Protein AF-A0A161MAF0-F1 (afdb_monomer_lite)

Sequence (144 aa):
TIQASLGIIETLKSPKISSLEMAECSQKMLLQSVAAEGNTDEAVKQLQELVLNRKRRGFSIEIILTIITFFYSLIGQKFSVNPQLEKDLEKAIADALLEDEEKLGMPKTLLENVTKSNIKEFCKHIFTKLQYLKNARMHLTKYK

Radius of gyration: 17.56 Å; chains: 1; bounding box: 47×33×43 Å

Secondary structure (DSSP, 8-state):
-HHHHHHHHHHHTSHHHHHHHHHHHHHHHHHHHHHHHSSSHHHHHHHHHHHHTTTTTT--HHHHHHHHHHHHHHHGGGSPPPHHHHHHHHHHHHHHHHHTGGGS---HHHHTT--HHHHHHHHHHHHHHHHHHHHHHHHHTT--

Organism: Triatoma infestans (NCBI:txid30076)

pLDDT: mean 77.24, std 15.57, range [35.69, 95.75]

Foldseek 3Di:
DVVVVVVVVVVCVDVVVVLVVVLVVLLVVQVVVCVVPVERQVSLVSLLVCLVCCVVVVHDLVSSLVSLLSSLLPCAPSYDDDPVSLVSSLVSSLVSCVVCLVVPPDDVVVSVPDDSVVSSVVSVVSVVVSNVSSHCVVVVVVPD

Structure (mmCIF, N/CA/C/O backbone):
data_AF-A0A161MAF0-F1
#
_entry.id   AF-A0A161MAF0-F1
#
loop_
_atom_site.group_PDB
_atom_site.id
_atom_site.type_symbol
_atom_site.label_atom_id
_atom_site.label_alt_id
_atom_site.label_comp_id
_atom_site.label_asym_id
_atom_site.label_entity_id
_atom_site.label_seq_id
_atom_site.pdbx_PDB_ins_code
_atom_site.Cartn_x
_atom_site.Cartn_y
_atom_site.Cartn_z
_atom_site.occupancy
_atom_site.B_iso_or_equiv
_atom_site.auth_seq_id
_atom_site.auth_comp_id
_atom_site.auth_asym_id
_atom_site.auth_atom_id
_atom_site.pdbx_PDB_model_num
ATOM 1 N N . THR A 1 1 ? -32.215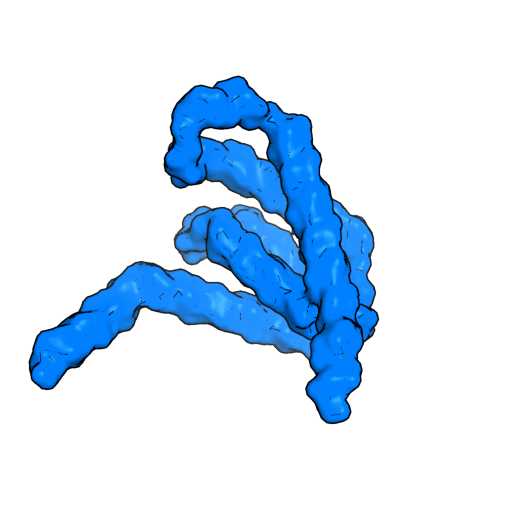 -19.980 -18.929 1.00 61.06 1 THR A N 1
ATOM 2 C CA . THR A 1 1 ? -31.595 -18.930 -19.772 1.00 61.06 1 THR A CA 1
ATOM 3 C C . THR A 1 1 ? -31.876 -17.529 -19.243 1.00 61.06 1 THR A C 1
ATOM 5 O O . THR A 1 1 ? -30.911 -16.855 -18.926 1.00 61.06 1 THR A O 1
ATOM 8 N N . ILE A 1 2 ? -33.130 -17.115 -19.001 1.00 51.41 2 ILE A N 1
ATOM 9 C CA . ILE A 1 2 ? -33.452 -15.784 -18.420 1.00 51.41 2 ILE A CA 1
ATOM 10 C C . ILE A 1 2 ? -32.861 -15.573 -17.013 1.00 51.41 2 ILE A C 1
ATOM 12 O O . ILE A 1 2 ? -32.313 -14.514 -16.734 1.00 51.41 2 ILE A O 1
ATOM 16 N N . GLN A 1 3 ? -32.896 -16.587 -16.141 1.00 45.22 3 GLN A N 1
ATOM 17 C CA . GLN A 1 3 ? -32.309 -16.488 -14.794 1.00 45.22 3 GLN A CA 1
ATOM 18 C C . GLN A 1 3 ? -30.781 -16.327 -14.803 1.00 45.22 3 GLN A C 1
ATOM 20 O O . GLN A 1 3 ? -30.236 -15.637 -13.951 1.00 45.22 3 GLN A O 1
ATOM 25 N N . ALA A 1 4 ? -30.091 -16.901 -15.794 1.00 38.47 4 ALA A N 1
ATOM 26 C CA . ALA A 1 4 ? -28.652 -16.703 -15.962 1.00 38.47 4 ALA A CA 1
ATOM 27 C C . ALA A 1 4 ? -28.349 -15.273 -16.434 1.00 38.47 4 ALA A C 1
ATOM 29 O O . ALA A 1 4 ? -27.451 -14.627 -15.906 1.00 38.47 4 ALA A O 1
ATOM 30 N N . SER A 1 5 ? -29.145 -14.742 -17.368 1.00 35.69 5 SER A N 1
ATOM 31 C CA . SER A 1 5 ? -29.042 -13.348 -17.810 1.00 35.69 5 SER A CA 1
ATOM 32 C C . SER A 1 5 ? -29.346 -12.357 -16.682 1.00 35.69 5 SER A C 1
ATOM 34 O O . SER A 1 5 ? -28.632 -11.372 -16.545 1.00 35.69 5 SER A O 1
ATOM 36 N N . LEU A 1 6 ? -30.343 -12.634 -15.836 1.00 41.62 6 LEU A N 1
ATOM 37 C CA . LEU A 1 6 ? -30.642 -11.828 -14.648 1.00 41.62 6 LEU A CA 1
ATOM 38 C C . LEU A 1 6 ? -29.514 -11.892 -13.617 1.00 41.62 6 LEU A C 1
ATOM 40 O O . LEU A 1 6 ? -29.093 -10.846 -13.143 1.00 41.62 6 LEU A O 1
ATOM 44 N N . GLY A 1 7 ? -28.957 -13.076 -13.347 1.00 42.88 7 GLY A N 1
ATOM 45 C CA . GLY A 1 7 ? -27.803 -13.223 -12.458 1.00 42.88 7 GLY A CA 1
ATOM 46 C C . GLY A 1 7 ? -26.566 -12.471 -12.957 1.00 42.88 7 GLY A C 1
ATOM 47 O O . GLY A 1 7 ? -25.873 -11.837 -12.166 1.00 42.88 7 GLY A O 1
ATOM 48 N N . ILE A 1 8 ? -26.318 -12.463 -14.272 1.00 52.59 8 ILE A N 1
ATOM 49 C CA . ILE A 1 8 ? -25.247 -11.667 -14.893 1.00 52.59 8 ILE A CA 1
ATOM 50 C C . ILE A 1 8 ? -25.540 -10.169 -14.756 1.00 52.59 8 ILE A C 1
ATOM 52 O O . ILE A 1 8 ? -24.656 -9.416 -14.366 1.00 52.59 8 ILE A O 1
ATOM 56 N N . ILE A 1 9 ? -26.772 -9.729 -15.023 1.00 54.69 9 ILE A N 1
ATOM 57 C CA . ILE A 1 9 ? -27.172 -8.319 -14.907 1.00 54.69 9 ILE A CA 1
ATOM 58 C C . ILE A 1 9 ? -27.094 -7.835 -13.453 1.00 54.69 9 ILE A C 1
ATOM 60 O O . ILE A 1 9 ? -26.612 -6.734 -13.213 1.00 54.69 9 ILE A O 1
ATOM 64 N N . GLU A 1 10 ? -27.534 -8.631 -12.482 1.00 53.06 10 GLU A N 1
ATOM 65 C CA . GLU A 1 10 ? -27.432 -8.303 -11.055 1.00 53.06 10 GLU A CA 1
ATOM 66 C C . GLU A 1 10 ? -25.983 -8.307 -10.569 1.00 53.06 10 GLU A C 1
ATOM 68 O O . GLU A 1 10 ? -25.596 -7.446 -9.783 1.00 53.06 10 GLU A O 1
ATOM 73 N N . THR A 1 11 ? -25.159 -9.2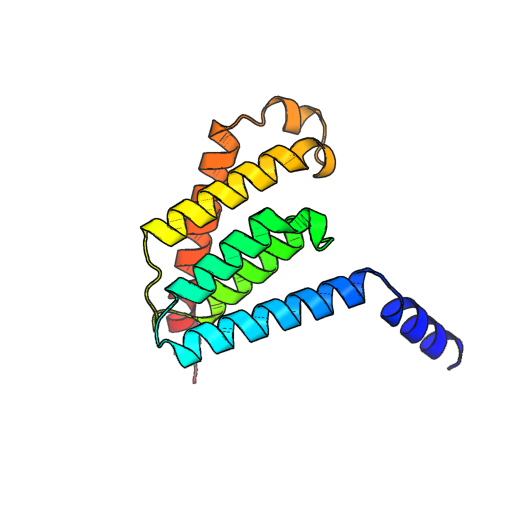17 -11.088 1.00 53.59 11 THR A N 1
ATOM 74 C CA . THR A 1 11 ? -23.722 -9.250 -10.802 1.00 53.59 11 THR A CA 1
ATOM 75 C C . THR A 1 11 ? -23.021 -8.023 -11.391 1.00 53.59 11 THR A C 1
ATOM 77 O O . THR A 1 11 ? -22.284 -7.359 -10.674 1.00 53.59 11 THR A O 1
ATOM 80 N N . LEU A 1 12 ? -23.313 -7.644 -12.641 1.00 51.78 12 LEU A N 1
ATOM 81 C CA . LEU A 1 12 ? -22.799 -6.428 -13.300 1.00 51.78 12 LEU A CA 1
ATOM 82 C C . LEU A 1 12 ? -23.282 -5.138 -12.632 1.00 51.78 12 LEU A C 1
ATOM 84 O O . LEU A 1 12 ? -22.548 -4.159 -12.569 1.00 51.78 12 LEU A O 1
ATOM 88 N N . LYS A 1 13 ? -24.502 -5.140 -12.091 1.00 56.25 13 LYS A N 1
ATOM 89 C CA . LYS A 1 13 ? -25.034 -4.044 -11.271 1.00 56.25 13 LYS A CA 1
ATOM 90 C C . LYS A 1 13 ? -24.539 -4.089 -9.826 1.00 56.25 13 LYS A C 1
ATOM 92 O O . LYS A 1 13 ? -24.851 -3.182 -9.055 1.00 56.25 13 LYS A O 1
ATOM 97 N N . SER A 1 14 ? -23.797 -5.126 -9.435 1.00 59.47 14 SER A N 1
ATOM 98 C CA . SER A 1 14 ? -23.271 -5.232 -8.085 1.00 59.47 14 SER A CA 1
ATOM 99 C C . SER A 1 14 ? -22.228 -4.138 -7.865 1.00 59.47 14 SER A C 1
ATOM 101 O O . SER A 1 14 ? -21.287 -4.024 -8.655 1.00 59.47 14 SER A O 1
ATOM 103 N N . PRO A 1 15 ? -22.295 -3.404 -6.743 1.00 60.41 15 PRO A N 1
ATOM 104 C CA . PRO A 1 15 ? -21.240 -2.478 -6.341 1.00 60.41 15 PRO A CA 1
ATOM 105 C C . PRO A 1 15 ? -19.852 -3.135 -6.323 1.00 60.41 15 PRO A C 1
ATOM 107 O O . PRO A 1 15 ? -18.855 -2.470 -6.584 1.00 60.41 15 PRO A O 1
ATOM 110 N N . LYS A 1 16 ? -19.787 -4.458 -6.095 1.00 63.31 16 LYS A N 1
ATOM 111 C CA . LYS A 1 16 ? -18.543 -5.236 -6.136 1.00 63.31 16 LYS A CA 1
ATOM 112 C C . LYS A 1 16 ? -17.876 -5.248 -7.512 1.00 63.31 16 LYS A C 1
ATOM 114 O O . LYS A 1 16 ? -16.651 -5.223 -7.556 1.00 63.31 16 LYS A O 1
ATOM 119 N N . ILE A 1 17 ? -18.636 -5.280 -8.612 1.00 66.75 17 ILE A N 1
ATOM 120 C CA . ILE A 1 17 ? -18.051 -5.236 -9.962 1.00 66.75 17 ILE A CA 1
ATOM 121 C C . ILE A 1 17 ? -17.457 -3.864 -10.239 1.00 66.75 17 ILE A C 1
ATOM 123 O O . ILE A 1 17 ? -16.300 -3.789 -10.634 1.00 66.75 17 ILE A O 1
ATOM 127 N N . SER A 1 18 ? -18.175 -2.792 -9.908 1.00 65.31 18 SER A N 1
ATOM 128 C CA . SER A 1 18 ? -17.633 -1.436 -10.036 1.00 65.31 18 SER A CA 1
ATOM 129 C C . SER A 1 18 ? -16.353 -1.248 -9.205 1.00 65.31 18 SER A C 1
ATOM 131 O O . SER A 1 18 ? -15.370 -0.690 -9.690 1.00 65.31 18 SER A O 1
ATOM 133 N N . SER A 1 19 ? -16.303 -1.783 -7.979 1.00 65.94 19 SER A N 1
ATOM 134 C CA . SER A 1 19 ? -15.083 -1.774 -7.161 1.00 65.94 19 SER A CA 1
ATOM 135 C C . SER A 1 19 ? -13.925 -2.565 -7.784 1.00 65.94 19 SER A C 1
ATOM 137 O O . SER A 1 19 ? -12.779 -2.125 -7.690 1.00 65.94 19 SER A O 1
ATOM 139 N N . LEU A 1 20 ? -14.203 -3.706 -8.423 1.00 68.94 20 LEU A N 1
ATOM 140 C CA . LEU A 1 20 ? -13.197 -4.518 -9.116 1.00 68.94 20 LEU A CA 1
ATOM 141 C C . LEU A 1 20 ? -12.676 -3.832 -10.383 1.00 68.94 20 LEU A C 1
ATOM 143 O O . LEU A 1 20 ? -11.466 -3.789 -10.583 1.00 68.94 20 LEU A O 1
ATOM 147 N N . GLU A 1 21 ? -13.553 -3.240 -11.191 1.00 73.50 21 GLU A N 1
ATOM 148 C CA . GLU A 1 21 ? -13.175 -2.465 -12.380 1.00 73.50 21 GLU A CA 1
ATOM 149 C C . GLU A 1 21 ? -12.305 -1.261 -12.002 1.00 73.50 21 GLU A C 1
ATOM 151 O O . GLU A 1 21 ? -11.286 -0.989 -12.635 1.00 73.50 21 GLU A O 1
ATOM 156 N N . MET A 1 22 ? -12.654 -0.558 -10.920 1.00 73.00 22 MET A N 1
ATOM 157 C CA . MET A 1 22 ? -11.838 0.545 -10.410 1.00 73.00 22 MET A CA 1
ATOM 158 C C . MET A 1 22 ? -10.479 0.070 -9.873 1.00 73.00 22 MET A C 1
ATOM 160 O O . MET A 1 22 ? -9.473 0.767 -10.051 1.00 73.00 22 MET A O 1
ATOM 164 N N . ALA A 1 23 ? -10.422 -1.107 -9.242 1.00 68.94 23 ALA A N 1
ATOM 165 C CA . ALA A 1 23 ? -9.163 -1.716 -8.824 1.00 68.94 23 ALA A CA 1
ATOM 166 C C . ALA A 1 23 ? -8.298 -2.087 -10.040 1.00 68.94 23 ALA A C 1
ATOM 168 O O . ALA A 1 23 ? -7.116 -1.752 -10.064 1.00 68.94 23 ALA A O 1
ATOM 169 N N . GLU A 1 24 ? -8.886 -2.684 -11.078 1.00 75.00 24 GLU A N 1
ATOM 170 C CA . GLU A 1 24 ? -8.206 -3.016 -12.333 1.00 75.00 24 GLU A CA 1
ATOM 171 C C . GLU A 1 24 ? -7.683 -1.759 -13.050 1.00 75.00 24 GLU A C 1
ATOM 173 O O . GLU A 1 24 ? -6.534 -1.721 -13.494 1.00 75.00 24 GLU A O 1
ATOM 178 N N . CYS A 1 25 ? -8.485 -0.694 -13.123 1.00 80.88 25 CYS A N 1
ATOM 179 C CA . CYS A 1 25 ? -8.054 0.596 -13.664 1.00 80.88 25 CYS A CA 1
ATOM 180 C C . CYS A 1 25 ? -6.870 1.168 -12.879 1.00 80.88 25 CYS A C 1
ATOM 182 O O . CYS A 1 25 ? -5.874 1.572 -13.479 1.00 80.88 25 CYS A O 1
ATOM 184 N N . SER A 1 26 ? -6.936 1.136 -11.545 1.00 77.50 26 SER A N 1
ATOM 185 C CA . SER A 1 26 ? -5.838 1.592 -10.684 1.00 77.50 26 SER A CA 1
ATOM 186 C C . SER A 1 26 ? -4.564 0.782 -10.943 1.00 77.50 26 SER A C 1
ATOM 188 O O . SER A 1 26 ? -3.488 1.346 -11.107 1.00 77.50 26 SER A O 1
ATOM 190 N N . GLN A 1 27 ? -4.683 -0.539 -11.071 1.00 80.50 27 GLN A N 1
ATOM 191 C CA . GLN A 1 27 ? -3.565 -1.423 -11.403 1.00 80.50 27 GLN A CA 1
ATOM 192 C C . GLN A 1 27 ? -2.941 -1.108 -12.771 1.00 80.50 27 GLN A C 1
ATOM 194 O O . GLN A 1 27 ? -1.714 -1.076 -12.896 1.00 80.50 27 GLN A O 1
ATOM 199 N N . LYS A 1 28 ? -3.766 -0.845 -13.793 1.00 82.12 28 LYS A N 1
ATOM 200 C CA . LYS A 1 28 ? -3.294 -0.452 -15.131 1.00 82.12 28 LYS A CA 1
ATOM 201 C C . LYS A 1 28 ? -2.531 0.871 -15.093 1.00 82.12 28 LYS A C 1
ATOM 203 O O . LYS A 1 28 ? -1.469 0.957 -15.706 1.00 82.12 28 LYS A O 1
ATOM 208 N N . MET A 1 29 ? -3.027 1.863 -14.353 1.00 84.50 29 MET A N 1
ATOM 209 C CA . MET A 1 29 ? -2.354 3.159 -14.206 1.00 84.50 29 MET A CA 1
ATOM 210 C C . MET A 1 29 ? -0.974 3.016 -13.558 1.00 84.50 29 MET A C 1
ATOM 212 O O . MET A 1 29 ? 0.004 3.531 -14.092 1.00 84.50 29 MET A O 1
ATOM 216 N N . LEU A 1 30 ? -0.863 2.226 -12.485 1.00 86.38 30 LEU A N 1
ATOM 217 C CA . LEU A 1 30 ? 0.419 1.974 -11.816 1.00 86.38 30 LEU A CA 1
ATOM 218 C C . LEU A 1 30 ? 1.456 1.364 -12.767 1.00 86.38 30 LEU A C 1
ATOM 220 O O . LEU A 1 30 ? 2.617 1.769 -12.779 1.00 86.38 30 LEU A O 1
ATOM 224 N N . LEU A 1 31 ? 1.037 0.402 -13.591 1.00 83.00 31 LEU A N 1
ATOM 225 C CA . LEU A 1 31 ? 1.909 -0.223 -14.584 1.00 83.00 31 LEU A CA 1
ATOM 226 C C . LEU A 1 31 ? 2.361 0.755 -15.670 1.00 83.00 31 LEU A C 1
ATOM 228 O O . LEU A 1 31 ? 3.518 0.708 -16.088 1.00 83.00 31 LEU A O 1
ATOM 232 N N . GLN A 1 32 ? 1.466 1.636 -16.115 1.00 84.44 32 GLN A N 1
ATOM 233 C CA . GLN A 1 32 ? 1.800 2.680 -17.082 1.00 84.44 32 GLN A CA 1
ATOM 234 C C . GLN A 1 32 ? 2.815 3.666 -16.502 1.00 84.44 32 GLN A C 1
ATOM 236 O O . GLN A 1 32 ? 3.779 3.994 -17.189 1.00 84.44 32 GLN A O 1
ATOM 241 N N . SER A 1 33 ? 2.662 4.065 -15.236 1.00 84.44 33 SER A N 1
ATOM 242 C CA . SER A 1 33 ? 3.634 4.924 -14.551 1.00 84.44 33 SER A CA 1
ATOM 243 C C . SER A 1 33 ? 5.017 4.280 -14.477 1.00 84.44 33 SER A C 1
ATOM 245 O O . SER A 1 33 ? 6.001 4.909 -14.858 1.00 84.44 33 SER A O 1
ATOM 247 N N . VAL A 1 34 ? 5.098 2.997 -14.102 1.00 86.06 34 VAL A N 1
ATOM 248 C CA . VAL A 1 34 ? 6.384 2.277 -14.081 1.00 86.06 34 VAL A CA 1
ATOM 249 C C . VAL A 1 34 ? 7.009 2.189 -15.476 1.00 86.06 34 VAL A C 1
ATOM 251 O O . VAL A 1 34 ? 8.220 2.350 -15.630 1.00 86.06 34 VAL A O 1
ATOM 254 N N . ALA A 1 35 ? 6.200 1.936 -16.507 1.00 84.00 35 ALA A N 1
ATOM 255 C CA . ALA A 1 35 ? 6.684 1.848 -17.882 1.00 84.00 35 ALA A CA 1
ATOM 256 C C . ALA A 1 35 ? 7.180 3.199 -18.426 1.00 84.00 35 ALA A C 1
ATOM 258 O O . ALA A 1 35 ? 8.161 3.219 -19.167 1.00 84.00 35 ALA A O 1
ATOM 259 N N . ALA A 1 36 ? 6.522 4.302 -18.059 1.00 82.69 36 ALA A N 1
ATOM 260 C CA . ALA A 1 36 ? 6.867 5.646 -18.511 1.00 82.69 36 ALA A CA 1
ATOM 261 C C . ALA A 1 36 ? 8.150 6.180 -17.852 1.00 82.69 36 ALA A C 1
ATOM 263 O O . ALA A 1 36 ? 8.980 6.778 -18.532 1.00 82.69 36 ALA A O 1
ATOM 264 N N . GLU A 1 37 ? 8.330 5.949 -16.548 1.00 82.94 37 GLU A N 1
ATOM 265 C CA . GLU A 1 37 ? 9.464 6.503 -15.792 1.00 82.94 37 GLU A CA 1
ATOM 266 C C . GLU A 1 37 ? 10.670 5.564 -15.698 1.00 82.94 37 GLU A C 1
ATOM 268 O O . GLU A 1 37 ? 11.772 5.988 -15.345 1.00 82.94 37 GLU A O 1
ATOM 273 N N . GLY A 1 38 ? 10.474 4.269 -15.960 1.00 85.00 38 GLY A N 1
ATOM 274 C CA . GLY A 1 38 ? 11.510 3.255 -15.772 1.00 85.00 38 GLY A CA 1
ATOM 275 C C . GLY A 1 38 ? 11.886 3.011 -14.304 1.00 85.00 38 GLY A C 1
ATOM 276 O O . GLY A 1 38 ? 12.876 2.331 -14.036 1.00 85.00 38 GLY A O 1
ATOM 277 N N . ASN A 1 39 ? 11.110 3.536 -13.354 1.00 89.00 39 ASN A N 1
ATOM 278 C CA . ASN A 1 39 ? 11.250 3.332 -11.912 1.00 89.00 39 ASN A CA 1
ATOM 279 C C . ASN A 1 39 ? 9.854 3.210 -11.257 1.00 89.00 39 ASN A C 1
ATOM 281 O O . ASN A 1 39 ? 8.847 3.169 -11.959 1.00 89.00 39 ASN A O 1
ATOM 285 N N . THR A 1 40 ? 9.774 3.077 -9.929 1.00 91.25 40 THR A N 1
ATOM 286 C CA . THR A 1 40 ? 8.491 2.871 -9.223 1.00 91.25 40 THR A CA 1
ATOM 287 C C . THR A 1 40 ? 7.981 4.074 -8.445 1.00 91.25 40 THR A C 1
ATOM 289 O O . THR A 1 40 ? 6.917 3.969 -7.842 1.00 91.25 40 THR A O 1
ATOM 292 N N . ASP A 1 41 ? 8.720 5.177 -8.384 1.00 93.62 41 ASP A N 1
ATOM 293 C CA . ASP A 1 41 ? 8.486 6.224 -7.389 1.00 93.62 41 ASP A CA 1
ATOM 294 C C . ASP A 1 41 ? 7.102 6.857 -7.553 1.00 93.62 41 ASP A C 1
ATOM 296 O O . ASP A 1 41 ? 6.355 6.959 -6.579 1.00 93.62 41 ASP A O 1
ATOM 300 N N . GLU A 1 42 ? 6.708 7.192 -8.780 1.00 92.62 42 GLU A N 1
ATOM 301 C CA . GLU A 1 42 ? 5.384 7.751 -9.055 1.00 92.62 42 GLU A CA 1
ATOM 302 C C . GLU A 1 42 ? 4.252 6.745 -8.819 1.00 92.62 42 GLU A C 1
ATOM 304 O O . GLU A 1 42 ? 3.226 7.078 -8.228 1.00 92.62 42 GLU A O 1
ATOM 309 N N . ALA A 1 43 ? 4.457 5.476 -9.175 1.00 91.94 43 ALA A N 1
ATOM 310 C CA . ALA A 1 43 ? 3.481 4.430 -8.880 1.00 91.94 43 ALA A CA 1
ATOM 311 C C . ALA A 1 43 ? 3.286 4.246 -7.359 1.00 91.94 43 ALA A C 1
ATOM 313 O O . ALA A 1 43 ? 2.164 4.070 -6.884 1.00 91.94 43 ALA A O 1
ATOM 314 N N . VAL A 1 44 ? 4.355 4.341 -6.565 1.00 93.69 44 VAL A N 1
ATOM 315 C CA . VAL A 1 44 ? 4.274 4.243 -5.097 1.00 93.69 44 VAL A CA 1
ATOM 316 C C . VAL A 1 44 ? 3.572 5.466 -4.501 1.00 93.69 44 VAL A C 1
ATOM 318 O O . VAL A 1 44 ? 2.744 5.308 -3.602 1.00 93.69 44 VAL A O 1
ATOM 321 N N . LYS A 1 45 ? 3.815 6.672 -5.030 1.00 94.06 45 LYS A N 1
ATOM 322 C CA . LYS A 1 45 ? 3.065 7.878 -4.635 1.00 94.06 45 LYS A CA 1
ATOM 323 C C . LYS A 1 45 ? 1.578 7.749 -4.956 1.00 94.06 45 LYS A C 1
ATOM 325 O O . LYS A 1 45 ? 0.745 8.035 -4.101 1.00 94.06 45 LYS A O 1
ATOM 330 N N . GLN A 1 46 ? 1.229 7.232 -6.132 1.00 92.56 46 GLN A N 1
ATOM 331 C CA . GLN A 1 46 ? -0.168 6.976 -6.492 1.00 92.56 46 GLN A CA 1
ATOM 332 C C . GLN A 1 46 ? -0.828 5.945 -5.569 1.00 92.56 46 GLN A C 1
ATOM 334 O O . GLN A 1 46 ? -1.988 6.117 -5.195 1.00 92.56 46 GLN A O 1
ATOM 339 N N . LEU A 1 47 ? -0.104 4.897 -5.152 1.00 93.44 47 LEU A N 1
ATOM 340 C CA . LEU A 1 47 ? -0.589 3.963 -4.130 1.00 93.44 47 LEU A CA 1
ATOM 341 C C . LEU A 1 47 ? -0.854 4.672 -2.799 1.00 93.44 47 LEU A C 1
ATOM 343 O O . LEU A 1 47 ? -1.891 4.438 -2.179 1.00 93.44 47 LEU A O 1
ATOM 347 N N . GLN A 1 48 ? 0.043 5.564 -2.378 1.00 95.00 48 GLN A N 1
ATOM 348 C CA . GLN A 1 48 ? -0.132 6.345 -1.156 1.00 95.00 48 GLN A CA 1
ATOM 349 C C . GLN A 1 48 ? -1.371 7.246 -1.247 1.00 95.00 48 GLN A C 1
ATOM 351 O O . GLN A 1 48 ? -2.213 7.237 -0.348 1.00 95.00 48 GLN A O 1
ATOM 356 N N . GLU A 1 49 ? -1.544 7.968 -2.353 1.00 93.38 49 GLU A N 1
ATOM 357 C CA . GLU A 1 49 ? -2.740 8.780 -2.592 1.00 93.38 49 GLU A CA 1
ATOM 358 C C . GLU A 1 49 ? -4.019 7.940 -2.619 1.00 93.38 49 GLU A C 1
ATOM 360 O O . GLU A 1 49 ? -5.066 8.379 -2.137 1.00 93.38 49 GLU A O 1
ATOM 365 N N . LEU A 1 50 ? -3.955 6.730 -3.171 1.00 91.19 50 LEU A N 1
ATOM 366 C CA . LEU A 1 50 ? -5.079 5.806 -3.230 1.00 91.19 50 LEU A CA 1
ATOM 367 C C . LEU A 1 50 ? -5.486 5.327 -1.826 1.00 91.19 50 LEU A C 1
ATOM 369 O O . LEU A 1 50 ? -6.681 5.290 -1.535 1.00 91.19 50 LEU A O 1
ATOM 373 N N . VAL A 1 51 ? -4.526 5.067 -0.930 1.00 93.62 51 VAL A N 1
ATOM 374 C CA . VAL A 1 51 ? -4.779 4.756 0.494 1.00 93.62 51 VAL A CA 1
ATOM 375 C C . VAL A 1 51 ? -5.438 5.942 1.207 1.00 93.62 51 VAL A C 1
ATOM 377 O O . VAL A 1 51 ? -6.476 5.779 1.859 1.00 93.62 51 VAL A O 1
ATOM 380 N N . LEU A 1 52 ? -4.871 7.143 1.050 1.00 93.75 52 LEU A N 1
ATOM 381 C CA . LEU A 1 52 ? -5.365 8.370 1.690 1.00 93.75 52 LEU A CA 1
ATOM 382 C C . LEU A 1 52 ? -6.781 8.729 1.221 1.00 93.75 52 LEU A C 1
ATOM 384 O O . LEU A 1 52 ? -7.605 9.214 1.993 1.00 93.75 52 LEU A O 1
ATOM 388 N N . ASN A 1 53 ? -7.093 8.443 -0.044 1.00 91.56 53 ASN A N 1
ATOM 389 C CA . ASN A 1 53 ? -8.375 8.771 -0.659 1.00 91.56 53 ASN A CA 1
ATOM 390 C C . ASN A 1 53 ? -9.360 7.599 -0.714 1.00 91.56 53 ASN A C 1
ATOM 392 O O . ASN A 1 53 ? -10.448 7.765 -1.273 1.00 91.56 53 ASN A O 1
ATOM 396 N N . ARG A 1 54 ? -9.024 6.442 -0.122 1.00 89.69 54 ARG A N 1
ATOM 397 C CA . ARG A 1 54 ? -9.788 5.187 -0.253 1.00 89.69 54 ARG A CA 1
ATOM 398 C C . ARG A 1 54 ? -11.274 5.366 0.047 1.00 89.69 54 ARG A C 1
ATOM 400 O O . ARG A 1 54 ? -12.111 5.014 -0.775 1.00 89.69 54 ARG A O 1
ATOM 407 N N . LYS A 1 55 ? -11.602 6.032 1.160 1.00 87.56 55 LYS A N 1
ATOM 408 C CA . LYS A 1 55 ? -12.983 6.254 1.617 1.00 87.56 55 LYS A CA 1
ATOM 409 C C . LYS A 1 55 ? -13.775 7.113 0.633 1.00 87.56 55 LYS A C 1
ATOM 411 O O . LYS A 1 55 ? -14.916 6.790 0.329 1.00 87.56 55 LYS A O 1
ATOM 416 N N . ARG A 1 56 ? -13.149 8.162 0.081 1.00 86.38 56 ARG A N 1
ATOM 417 C CA . ARG A 1 56 ? -13.764 9.031 -0.941 1.00 86.38 56 ARG A CA 1
ATOM 418 C C . ARG A 1 56 ? -14.031 8.285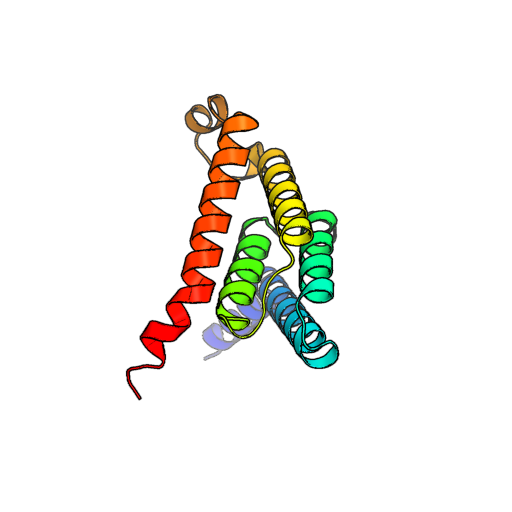 -2.246 1.00 86.38 56 ARG A C 1
ATOM 420 O O . ARG A 1 56 ? -15.008 8.578 -2.920 1.00 86.38 56 ARG A O 1
ATOM 427 N N . ARG A 1 57 ? -13.169 7.322 -2.583 1.00 80.31 57 ARG A N 1
ATOM 428 C CA . ARG A 1 57 ? -13.287 6.469 -3.775 1.00 80.31 57 ARG A CA 1
ATOM 429 C C . ARG A 1 57 ? -14.134 5.208 -3.539 1.00 80.31 57 ARG A C 1
ATOM 431 O O . ARG A 1 57 ? -14.265 4.396 -4.444 1.00 80.31 57 ARG A O 1
ATOM 438 N N . GLY A 1 58 ? -14.700 5.031 -2.342 1.00 80.19 58 GLY A N 1
ATOM 439 C CA . GLY A 1 58 ? -15.493 3.850 -1.991 1.00 80.19 58 GLY A CA 1
ATOM 440 C C . GLY A 1 58 ? -14.681 2.557 -1.851 1.00 80.19 58 GLY A C 1
ATOM 441 O O . GLY A 1 58 ? -15.253 1.472 -1.908 1.00 80.19 58 GLY A O 1
ATOM 442 N N . PHE A 1 59 ? -13.362 2.645 -1.675 1.00 81.62 59 PHE A N 1
ATOM 443 C CA . PHE A 1 59 ? -12.501 1.485 -1.467 1.00 81.62 59 PHE A CA 1
ATOM 444 C C . PHE A 1 59 ? -12.422 1.093 0.006 1.00 81.62 59 PHE A C 1
ATOM 446 O O . PHE A 1 59 ? -12.138 1.924 0.874 1.00 81.62 59 PHE A O 1
ATOM 453 N N . SER A 1 60 ? -12.616 -0.200 0.262 1.00 83.19 60 SER A N 1
ATOM 454 C CA . SER A 1 60 ? -12.295 -0.827 1.540 1.00 83.19 60 SER A CA 1
ATOM 455 C C . SER A 1 60 ? -10.794 -1.107 1.642 1.00 83.19 60 SER A C 1
ATOM 457 O O . SER A 1 60 ? -10.092 -1.161 0.627 1.00 83.19 60 SER A O 1
ATOM 459 N N . ILE A 1 61 ? -10.287 -1.303 2.859 1.00 84.25 61 ILE A N 1
ATOM 460 C CA . ILE A 1 61 ? -8.861 -1.567 3.085 1.00 84.25 61 ILE A CA 1
ATOM 461 C C . ILE A 1 61 ? -8.392 -2.868 2.410 1.00 84.25 61 ILE A C 1
ATOM 463 O O . ILE A 1 61 ? -7.265 -2.945 1.928 1.00 84.25 61 ILE A O 1
ATOM 467 N N . GLU A 1 62 ? -9.270 -3.861 2.271 1.00 81.81 62 GLU A N 1
ATOM 468 C CA . GLU A 1 62 ? -8.992 -5.121 1.578 1.00 81.81 62 GLU A CA 1
ATOM 469 C C . GLU A 1 62 ? -8.709 -4.900 0.086 1.00 81.81 62 GLU A C 1
ATOM 471 O O . GLU A 1 62 ? -7.793 -5.511 -0.473 1.00 81.81 62 GLU A O 1
ATOM 476 N N . ILE A 1 63 ? -9.449 -3.991 -0.561 1.00 83.75 63 ILE A N 1
ATOM 477 C CA . ILE A 1 63 ? -9.210 -3.623 -1.964 1.00 83.75 63 ILE A CA 1
ATOM 478 C C . ILE A 1 63 ? -7.837 -2.959 -2.098 1.00 83.75 63 ILE A C 1
ATOM 480 O O . ILE A 1 63 ? -7.067 -3.310 -2.992 1.00 83.75 63 ILE A O 1
ATOM 484 N N . ILE A 1 64 ? -7.494 -2.052 -1.179 1.00 88.31 64 ILE A N 1
ATOM 485 C CA . ILE A 1 64 ? -6.187 -1.382 -1.151 1.00 88.31 64 ILE A CA 1
ATOM 486 C C . ILE A 1 64 ? -5.051 -2.407 -1.033 1.00 88.31 64 ILE A C 1
ATOM 488 O O . ILE A 1 64 ? -4.123 -2.404 -1.845 1.00 88.31 64 ILE A O 1
ATOM 492 N N . LEU A 1 65 ? -5.145 -3.331 -0.073 1.00 85.81 65 LEU A N 1
ATOM 493 C CA . LEU A 1 65 ? -4.149 -4.388 0.132 1.00 85.81 65 LEU A CA 1
ATOM 494 C C . LEU A 1 65 ? -4.018 -5.309 -1.089 1.00 85.81 65 LEU A C 1
ATOM 496 O O . LEU A 1 65 ? -2.908 -5.727 -1.432 1.00 85.81 65 LEU A O 1
ATOM 500 N N . THR A 1 66 ? -5.128 -5.585 -1.777 1.00 83.56 66 THR A N 1
ATOM 501 C CA . THR A 1 66 ? -5.141 -6.368 -3.021 1.00 83.56 66 THR A CA 1
ATOM 502 C C . THR A 1 66 ? -4.365 -5.660 -4.132 1.00 83.56 66 THR A C 1
ATOM 504 O O . THR A 1 66 ? -3.516 -6.277 -4.780 1.00 83.56 66 THR A O 1
ATOM 507 N N . ILE A 1 67 ? -4.597 -4.358 -4.332 1.00 86.56 67 ILE A N 1
ATOM 508 C CA . ILE A 1 67 ? -3.897 -3.559 -5.351 1.00 86.56 67 ILE A CA 1
ATOM 509 C C . ILE A 1 67 ? -2.390 -3.511 -5.062 1.00 86.56 67 ILE A C 1
ATOM 511 O O . ILE A 1 67 ? -1.587 -3.722 -5.971 1.00 86.56 67 ILE A O 1
ATOM 515 N N . ILE A 1 68 ? -1.998 -3.305 -3.803 1.00 89.69 68 ILE A N 1
ATOM 516 C CA . ILE A 1 68 ? -0.584 -3.259 -3.399 1.00 89.69 68 ILE A CA 1
ATOM 517 C C . ILE A 1 68 ? 0.085 -4.619 -3.602 1.00 89.69 68 ILE A C 1
ATOM 519 O O . ILE A 1 68 ? 1.166 -4.701 -4.184 1.00 89.69 68 ILE A O 1
ATOM 523 N N . THR A 1 69 ? -0.568 -5.701 -3.177 1.00 86.31 69 THR A N 1
ATOM 524 C CA . THR A 1 69 ? -0.051 -7.066 -3.360 1.00 86.31 69 THR A CA 1
ATOM 525 C C . THR A 1 69 ? 0.179 -7.367 -4.837 1.00 86.31 69 THR A C 1
ATOM 527 O O . THR A 1 69 ? 1.236 -7.875 -5.219 1.00 86.31 69 THR A O 1
ATOM 530 N N . PHE A 1 70 ? -0.776 -6.986 -5.687 1.00 84.06 70 PHE A N 1
ATOM 531 C CA . PHE A 1 70 ? -0.645 -7.117 -7.130 1.00 84.06 70 PHE A CA 1
ATOM 532 C C . PHE A 1 70 ? 0.536 -6.306 -7.676 1.00 84.06 70 PHE A C 1
ATOM 534 O O . PHE A 1 70 ? 1.367 -6.860 -8.396 1.00 84.06 70 PHE A O 1
ATOM 541 N N . PHE A 1 71 ? 0.675 -5.038 -7.282 1.00 87.69 71 PHE A N 1
ATOM 542 C CA . PHE A 1 71 ? 1.791 -4.189 -7.699 1.00 87.69 71 PHE A CA 1
ATOM 543 C C . PHE A 1 71 ? 3.157 -4.809 -7.361 1.00 87.69 71 PHE A C 1
ATOM 545 O O . PHE A 1 71 ? 3.991 -4.984 -8.252 1.00 87.69 71 PHE A O 1
ATOM 552 N N . TYR A 1 72 ? 3.361 -5.240 -6.111 1.00 87.19 72 TYR A N 1
ATOM 553 C CA . TYR A 1 72 ? 4.614 -5.870 -5.674 1.00 87.19 72 TYR A CA 1
ATOM 554 C C . TYR A 1 72 ? 4.893 -7.200 -6.386 1.00 87.19 72 TYR A C 1
ATOM 556 O O . TYR A 1 72 ? 6.047 -7.511 -6.683 1.00 87.19 72 TYR A O 1
ATOM 564 N N . SER A 1 73 ? 3.852 -7.965 -6.731 1.00 81.69 73 SER A N 1
ATOM 565 C CA . SER A 1 73 ? 3.999 -9.187 -7.534 1.00 81.69 73 SER A CA 1
ATOM 566 C C . SER A 1 73 ? 4.449 -8.915 -8.980 1.00 81.69 73 SER A C 1
ATOM 568 O O . SER A 1 73 ? 5.060 -9.773 -9.628 1.00 81.69 73 SER A O 1
ATOM 570 N N . LEU A 1 74 ? 4.147 -7.724 -9.507 1.00 80.56 74 LEU A N 1
ATOM 571 C CA . LEU A 1 74 ? 4.382 -7.359 -10.900 1.00 80.56 74 LEU A CA 1
ATOM 572 C C . LEU A 1 74 ? 5.740 -6.725 -11.147 1.00 80.56 74 LEU A C 1
ATOM 574 O O . LEU A 1 74 ? 6.423 -7.135 -12.086 1.00 80.56 74 LEU A O 1
ATOM 578 N N . ILE A 1 75 ? 6.134 -5.752 -10.323 1.00 83.12 75 ILE A N 1
ATOM 579 C CA . ILE A 1 75 ? 7.402 -5.032 -10.511 1.00 83.12 75 ILE A CA 1
ATOM 580 C C . ILE A 1 75 ? 8.613 -5.970 -10.394 1.00 83.12 75 ILE A C 1
ATOM 582 O O . ILE A 1 75 ? 9.637 -5.756 -11.048 1.00 83.12 75 ILE A O 1
ATOM 586 N N . GLY A 1 76 ? 8.476 -7.049 -9.612 1.00 76.31 76 GLY A N 1
ATOM 587 C CA . GLY A 1 76 ? 9.519 -8.047 -9.401 1.00 76.31 76 GLY A CA 1
ATOM 588 C C . GLY A 1 76 ? 10.843 -7.426 -8.942 1.00 76.31 76 GLY A C 1
ATOM 589 O O . GLY A 1 76 ? 10.889 -6.333 -8.380 1.00 76.31 76 GLY A O 1
ATOM 590 N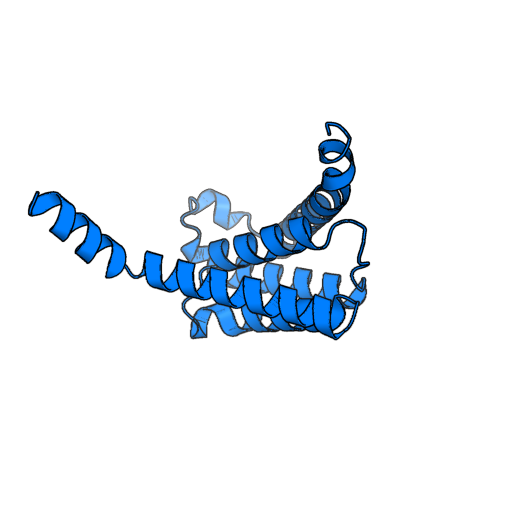 N . GLN A 1 77 ? 11.957 -8.108 -9.207 1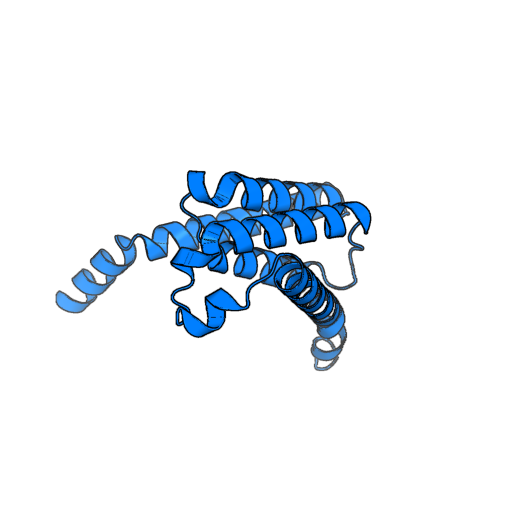.00 76.88 77 GLN A N 1
ATOM 591 C CA . GLN A 1 77 ? 13.291 -7.559 -8.925 1.00 76.88 77 GLN A CA 1
ATOM 592 C C . GLN A 1 77 ? 13.777 -6.549 -9.968 1.00 76.88 77 GLN A C 1
ATOM 594 O O . GLN A 1 77 ? 14.789 -5.893 -9.743 1.00 76.88 77 GLN A O 1
ATOM 599 N N . LYS A 1 78 ? 13.067 -6.408 -11.097 1.00 80.19 78 LYS A N 1
ATOM 600 C CA . LYS A 1 78 ? 13.463 -5.501 -12.180 1.00 80.19 78 LYS A CA 1
ATOM 601 C C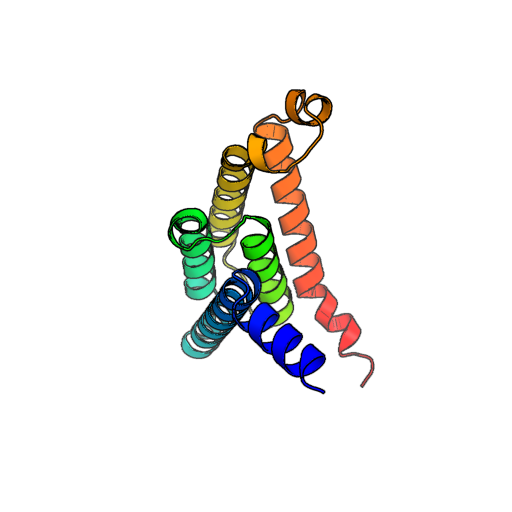 . LYS A 1 78 ? 13.485 -4.045 -11.718 1.00 80.19 78 LYS A C 1
ATOM 603 O O . LYS A 1 78 ? 14.308 -3.277 -12.201 1.00 80.19 78 LYS A O 1
ATOM 608 N N . PHE A 1 79 ? 12.604 -3.689 -10.786 1.00 84.56 79 PHE A N 1
ATOM 609 C CA . PHE A 1 79 ? 12.535 -2.345 -10.240 1.00 84.56 79 PHE A CA 1
ATOM 610 C C . PHE A 1 79 ? 12.754 -2.346 -8.721 1.00 84.56 79 PHE A C 1
ATOM 612 O O . PHE A 1 79 ? 12.197 -3.156 -7.966 1.00 84.56 79 PHE A O 1
ATOM 619 N N . SER A 1 80 ? 13.605 -1.431 -8.265 1.00 86.31 80 SER A N 1
ATOM 620 C CA . SER A 1 80 ? 13.778 -1.115 -6.850 1.00 86.31 80 SER A CA 1
ATOM 621 C C . SER A 1 80 ? 12.679 -0.167 -6.397 1.00 86.31 80 SER A C 1
ATOM 623 O O . SER A 1 80 ? 12.360 0.773 -7.116 1.00 86.31 80 SER A O 1
ATOM 625 N N . VAL A 1 81 ? 12.167 -0.384 -5.189 1.00 89.81 81 VAL A N 1
ATOM 626 C CA . VAL A 1 81 ? 11.239 0.544 -4.542 1.00 89.81 81 VAL A CA 1
ATOM 627 C C . VAL A 1 81 ? 12.052 1.473 -3.652 1.00 89.81 81 VAL A C 1
ATOM 629 O O . VAL A 1 81 ? 12.908 1.003 -2.902 1.00 89.81 81 VAL A O 1
ATOM 632 N N . ASN A 1 82 ? 11.808 2.779 -3.746 1.00 93.62 82 ASN A N 1
ATOM 633 C CA . ASN A 1 82 ? 12.434 3.760 -2.870 1.00 93.62 82 ASN A CA 1
ATOM 634 C C . ASN A 1 82 ? 12.053 3.478 -1.398 1.00 93.62 82 ASN A C 1
ATOM 636 O O . ASN A 1 82 ? 10.863 3.523 -1.070 1.00 93.62 82 ASN A O 1
ATOM 640 N N . PRO A 1 83 ? 13.024 3.226 -0.496 1.00 93.06 83 PRO A N 1
ATOM 641 C CA . PRO A 1 83 ? 12.735 2.839 0.886 1.00 93.06 83 PRO A CA 1
ATOM 642 C C . PRO A 1 83 ? 11.934 3.879 1.674 1.00 93.06 83 PRO A C 1
ATOM 644 O O . PRO A 1 83 ? 11.167 3.523 2.567 1.00 93.06 83 PRO A O 1
ATOM 647 N N . GLN A 1 84 ? 12.111 5.166 1.364 1.00 94.81 84 GLN A N 1
ATOM 648 C CA . GLN A 1 84 ? 11.390 6.230 2.054 1.00 94.81 84 GLN A CA 1
ATOM 649 C C . GLN A 1 84 ? 9.921 6.258 1.620 1.00 94.81 84 GLN A C 1
ATOM 651 O O . GLN A 1 84 ? 9.042 6.264 2.478 1.00 94.81 84 GLN A O 1
ATOM 656 N N . LEU A 1 85 ? 9.655 6.171 0.312 1.00 95.25 85 LEU A N 1
ATOM 657 C CA . LEU A 1 85 ? 8.285 6.099 -0.211 1.00 95.25 85 LEU A CA 1
ATOM 658 C C . LEU A 1 85 ? 7.560 4.837 0.273 1.00 95.25 85 LEU A C 1
ATOM 660 O O . LEU A 1 85 ? 6.387 4.892 0.633 1.00 95.25 85 LEU A O 1
ATOM 664 N N . GLU A 1 86 ? 8.267 3.707 0.340 1.00 94.62 86 GLU A N 1
ATOM 665 C CA . GLU A 1 86 ? 7.724 2.462 0.885 1.00 94.62 86 GLU A CA 1
ATOM 666 C C . GLU A 1 86 ? 7.325 2.602 2.359 1.00 94.62 86 GLU A C 1
ATOM 668 O O . GLU A 1 86 ? 6.238 2.185 2.754 1.00 94.62 86 GLU A O 1
ATOM 673 N N . LYS A 1 87 ? 8.171 3.245 3.167 1.00 94.75 87 LYS A N 1
ATOM 674 C CA . LYS A 1 87 ? 7.889 3.504 4.582 1.00 94.75 87 LYS A CA 1
ATOM 675 C C . LYS A 1 87 ? 6.710 4.460 4.778 1.00 94.75 87 LYS A C 1
ATOM 677 O O . LYS A 1 87 ? 5.929 4.290 5.716 1.00 94.75 87 LYS A O 1
ATOM 682 N N . ASP A 1 88 ? 6.572 5.457 3.910 1.00 95.44 88 ASP A N 1
ATOM 683 C CA . ASP A 1 88 ? 5.448 6.395 3.949 1.00 95.44 88 ASP A CA 1
ATOM 684 C C . ASP A 1 88 ? 4.132 5.709 3.547 1.00 95.44 88 ASP A C 1
ATOM 686 O O . ASP A 1 88 ? 3.094 5.947 4.173 1.00 95.44 88 ASP A O 1
ATOM 690 N N . LEU A 1 89 ? 4.184 4.786 2.581 1.00 95.75 89 LEU A N 1
ATOM 691 C CA . LEU A 1 89 ? 3.061 3.921 2.221 1.00 95.75 89 LEU A CA 1
ATOM 692 C C . LEU A 1 89 ? 2.685 2.960 3.365 1.00 95.75 89 LEU A C 1
ATOM 694 O O . LEU A 1 89 ? 1.504 2.840 3.692 1.00 95.75 89 LEU A O 1
ATOM 698 N N . GLU A 1 90 ? 3.668 2.321 4.010 1.00 94.50 90 GLU A N 1
ATOM 699 C CA . GLU A 1 90 ? 3.459 1.464 5.190 1.00 94.50 90 GLU A CA 1
ATOM 700 C C . GLU A 1 90 ? 2.725 2.225 6.296 1.00 94.50 90 GLU A C 1
ATOM 702 O O . GLU A 1 90 ? 1.738 1.734 6.851 1.00 94.50 90 GLU A O 1
ATOM 707 N N . LYS A 1 91 ? 3.166 3.455 6.580 1.00 93.69 91 LYS A N 1
ATOM 708 C CA . LYS A 1 91 ? 2.526 4.313 7.577 1.00 93.69 91 LYS A CA 1
ATOM 709 C C . LYS A 1 91 ? 1.082 4.645 7.196 1.00 93.69 91 LYS A C 1
ATOM 711 O O . LYS A 1 91 ? 0.201 4.512 8.040 1.00 93.69 91 LYS A O 1
ATOM 716 N N . ALA A 1 92 ? 0.830 5.026 5.943 1.00 94.62 92 ALA A N 1
ATOM 717 C CA . ALA A 1 92 ? -0.518 5.349 5.479 1.00 94.62 92 ALA A CA 1
ATOM 718 C C . ALA A 1 92 ? -1.488 4.162 5.635 1.00 94.62 92 ALA A C 1
ATOM 720 O O . ALA A 1 92 ? -2.653 4.357 5.974 1.00 94.62 92 ALA A O 1
ATOM 721 N N . ILE A 1 93 ? -1.012 2.931 5.424 1.00 92.25 93 ILE A N 1
ATOM 722 C CA . ILE A 1 93 ? -1.815 1.711 5.597 1.00 92.25 93 ILE A CA 1
ATOM 723 C C . ILE A 1 93 ? -2.060 1.411 7.073 1.00 92.25 93 ILE A C 1
ATOM 725 O O . ILE A 1 93 ? -3.176 1.046 7.434 1.00 92.25 93 ILE A O 1
ATOM 729 N N . ALA A 1 94 ? -1.052 1.588 7.929 1.00 90.25 94 ALA A N 1
ATOM 730 C CA . ALA A 1 94 ? -1.217 1.429 9.370 1.00 90.25 94 ALA A CA 1
ATOM 731 C C . ALA A 1 94 ? -2.276 2.395 9.918 1.00 90.25 94 ALA A C 1
ATOM 733 O O . ALA A 1 94 ? -3.170 1.979 10.656 1.00 90.25 94 ALA A O 1
ATOM 734 N N . ASP A 1 95 ? -2.215 3.661 9.503 1.00 90.69 95 ASP A N 1
ATOM 735 C CA . ASP A 1 95 ? -3.201 4.674 9.876 1.00 90.69 95 ASP A CA 1
ATOM 736 C C . ASP A 1 95 ? -4.594 4.302 9.329 1.00 90.69 95 ASP A C 1
ATOM 738 O O . ASP A 1 95 ? -5.582 4.341 10.060 1.00 90.69 95 ASP A O 1
ATOM 742 N N . ALA A 1 96 ? -4.679 3.832 8.080 1.00 89.12 96 ALA A N 1
ATOM 743 C CA . ALA A 1 96 ? -5.931 3.382 7.476 1.00 89.12 96 ALA A CA 1
ATOM 744 C C . ALA A 1 96 ? -6.572 2.178 8.193 1.00 89.12 96 ALA A C 1
ATOM 746 O O . ALA A 1 96 ? -7.792 2.144 8.347 1.00 89.12 96 ALA A O 1
ATOM 747 N N . LEU A 1 97 ? -5.768 1.208 8.639 1.00 85.31 97 LEU A N 1
ATOM 748 C CA . LEU A 1 97 ? -6.231 0.043 9.399 1.00 85.31 97 LEU A CA 1
ATOM 749 C C . LEU A 1 97 ? -6.756 0.435 10.783 1.00 85.31 97 LEU A C 1
ATOM 751 O O . LEU A 1 97 ? -7.777 -0.096 11.207 1.00 85.31 97 LEU A O 1
ATOM 755 N N . LEU A 1 98 ? -6.093 1.379 11.459 1.00 84.44 98 LEU A N 1
ATOM 756 C CA . LEU A 1 98 ? -6.566 1.927 12.736 1.00 84.44 98 LEU A CA 1
ATOM 757 C C . LEU A 1 98 ? -7.898 2.666 12.569 1.00 84.44 98 LEU A C 1
ATOM 759 O O . LEU A 1 98 ? -8.799 2.522 13.384 1.00 84.44 98 LEU A O 1
ATOM 763 N N . GLU A 1 99 ? -8.051 3.446 11.500 1.00 85.31 99 GLU A N 1
ATOM 764 C CA . GLU A 1 99 ? -9.307 4.151 11.234 1.00 85.31 99 GLU A CA 1
ATOM 765 C C . GLU A 1 99 ? -10.488 3.222 10.913 1.00 85.31 99 GLU A C 1
ATOM 767 O O . GLU A 1 99 ? -11.642 3.635 11.045 1.00 85.31 99 GLU A O 1
ATOM 772 N N . ASP A 1 100 ? -10.210 2.020 10.408 1.00 80.00 100 ASP A N 1
ATOM 773 C CA . ASP A 1 100 ? -11.226 1.054 9.984 1.00 80.00 100 ASP A CA 1
ATOM 774 C C . ASP A 1 100 ? -11.427 -0.065 11.028 1.00 80.00 100 ASP A C 1
ATOM 776 O O . ASP A 1 100 ? -12.194 -0.995 10.784 1.00 80.00 100 ASP A O 1
ATOM 780 N N . GLU A 1 101 ? -10.804 0.053 12.208 1.00 72.56 101 GLU A N 1
ATOM 781 C CA . GLU A 1 101 ? -10.796 -0.940 13.291 1.00 72.56 101 GLU A CA 1
ATOM 782 C C . GLU A 1 101 ? -12.201 -1.451 13.655 1.00 72.56 101 GLU A C 1
ATOM 784 O O . GLU A 1 101 ? -12.446 -2.657 13.694 1.00 72.56 101 GLU A O 1
ATOM 789 N N . GLU A 1 102 ? -13.167 -0.543 13.815 1.00 63.75 102 GLU A N 1
ATOM 790 C CA . GLU A 1 102 ? -14.557 -0.882 14.154 1.00 63.75 102 GLU A CA 1
ATOM 791 C C . GLU A 1 102 ? -15.308 -1.615 13.025 1.00 63.75 102 GLU A C 1
ATOM 793 O O . GLU A 1 102 ? -16.324 -2.270 13.266 1.00 63.75 102 GLU A O 1
ATOM 798 N N . LYS A 1 103 ? -14.826 -1.509 11.781 1.00 64.94 103 LYS A N 1
ATOM 799 C CA . LYS A 1 103 ? -15.461 -2.068 10.575 1.00 64.94 103 LYS A CA 1
ATOM 800 C C . LYS A 1 103 ? -14.831 -3.373 10.103 1.00 64.94 103 LYS A C 1
ATOM 802 O O . LYS A 1 103 ? -15.412 -4.022 9.236 1.00 64.94 103 LYS A O 1
ATOM 807 N N . LEU A 1 104 ? -13.706 -3.792 10.686 1.00 60.97 104 LEU A N 1
ATOM 808 C CA . LEU A 1 104 ? -12.999 -5.027 10.321 1.00 60.97 104 LEU A CA 1
ATOM 809 C C . LEU A 1 104 ? -13.775 -6.313 10.671 1.00 60.97 104 LEU A C 1
ATOM 811 O O . LEU A 1 104 ? -13.300 -7.409 10.387 1.00 60.97 104 LEU A O 1
ATOM 815 N N . GLY A 1 105 ? -14.958 -6.213 11.296 1.00 56.75 105 GLY A N 1
ATOM 816 C CA . GLY A 1 105 ? -15.799 -7.369 11.635 1.00 56.75 105 GLY A CA 1
ATOM 817 C C . GLY A 1 105 ? -15.155 -8.328 12.644 1.00 56.75 105 GLY A C 1
ATOM 818 O O . GLY A 1 105 ? -15.644 -9.439 12.843 1.00 56.75 105 GLY A O 1
ATOM 819 N N . MET A 1 106 ? -14.056 -7.909 13.272 1.00 58.56 106 MET A N 1
ATOM 820 C CA . MET A 1 106 ? -13.331 -8.686 14.265 1.00 58.56 106 MET A CA 1
ATOM 821 C C . MET A 1 106 ? -14.133 -8.721 15.576 1.00 58.56 106 MET A C 1
ATOM 823 O O . MET A 1 106 ? -14.731 -7.711 15.959 1.00 58.56 106 MET A O 1
ATOM 827 N N . PRO A 1 107 ? -14.152 -9.859 16.294 1.00 55.56 107 PRO A N 1
ATOM 828 C CA . PRO A 1 107 ? -14.704 -9.926 17.641 1.00 55.56 107 PRO A CA 1
ATOM 829 C C . PRO A 1 107 ? -14.151 -8.790 18.510 1.00 55.56 107 PRO A C 1
ATOM 831 O O . PRO A 1 107 ? -12.942 -8.570 18.528 1.00 55.56 107 PRO A O 1
ATOM 834 N N . LYS A 1 108 ? -15.014 -8.088 19.257 1.00 57.75 108 LYS A N 1
ATOM 835 C CA . LYS A 1 108 ? -14.617 -6.949 20.112 1.00 57.75 108 LYS A CA 1
ATOM 836 C C . LYS A 1 108 ? -13.471 -7.287 21.078 1.00 57.75 108 LYS A C 1
ATOM 838 O O . LYS A 1 108 ? -12.612 -6.453 21.315 1.00 57.75 108 LYS A O 1
ATOM 843 N N . THR A 1 109 ? -13.395 -8.535 21.533 1.00 53.41 109 THR A N 1
ATOM 844 C CA . THR A 1 109 ? -12.309 -9.067 22.374 1.00 53.41 109 THR A CA 1
ATOM 845 C C . THR A 1 109 ? -10.935 -9.077 21.690 1.00 53.41 109 THR A C 1
ATOM 847 O O . THR A 1 109 ? -9.905 -9.055 22.360 1.00 53.41 109 THR A O 1
ATOM 850 N N . LEU A 1 110 ? -10.897 -9.139 20.355 1.00 52.53 110 LEU A N 1
ATOM 851 C CA . LEU A 1 110 ? -9.668 -8.993 19.572 1.00 52.53 110 LEU A CA 1
ATOM 852 C C . LEU A 1 110 ? -9.326 -7.517 19.339 1.00 52.53 110 LEU A C 1
ATOM 854 O O . LEU A 1 110 ? -8.143 -7.193 19.303 1.00 52.53 110 LEU A O 1
ATOM 858 N N . LEU A 1 111 ? -10.336 -6.643 19.233 1.00 58.28 111 LEU A N 1
ATOM 859 C CA . LEU A 1 111 ? -10.171 -5.191 19.075 1.00 58.28 111 LEU A CA 1
ATOM 860 C C . LEU A 1 111 ? -9.661 -4.514 20.358 1.00 58.28 111 LEU A C 1
ATOM 862 O O . LEU A 1 111 ? -8.810 -3.640 20.291 1.00 58.28 111 LEU A O 1
ATOM 866 N N . GLU A 1 112 ? -10.057 -4.990 21.543 1.00 57.62 112 GLU A N 1
ATOM 867 C CA . GLU A 1 112 ? -9.567 -4.477 22.840 1.00 57.62 112 GLU A CA 1
ATOM 868 C C . GLU A 1 112 ? -8.032 -4.530 22.998 1.00 57.62 112 GLU A C 1
ATOM 870 O O . GLU A 1 112 ? -7.461 -3.783 23.790 1.00 57.62 112 GLU A O 1
ATOM 875 N N . ASN A 1 113 ? -7.354 -5.379 22.218 1.00 61.72 113 ASN A N 1
ATOM 876 C CA . ASN A 1 113 ? -5.897 -5.526 22.212 1.00 61.72 113 ASN A CA 1
ATOM 877 C C . ASN A 1 113 ? -5.219 -4.878 20.988 1.00 61.72 113 ASN A C 1
ATOM 879 O O . ASN A 1 113 ? -4.000 -5.006 20.809 1.00 61.72 113 ASN A O 1
ATOM 883 N N . VAL A 1 114 ? -5.973 -4.196 20.123 1.00 65.62 114 VAL A N 1
ATOM 884 C CA . VAL A 1 114 ? -5.425 -3.485 18.966 1.00 65.62 114 VAL A CA 1
ATOM 885 C C . VAL A 1 114 ? -4.824 -2.171 19.451 1.00 65.62 114 VAL A C 1
ATOM 887 O O . VAL A 1 114 ? -5.491 -1.177 19.712 1.00 65.62 114 VAL A O 1
ATOM 890 N N . THR A 1 115 ? -3.503 -2.162 19.592 1.00 73.88 115 THR A N 1
ATOM 891 C CA . THR A 1 115 ? -2.749 -0.937 19.857 1.00 73.88 115 THR A CA 1
ATOM 892 C C . THR A 1 115 ? -2.130 -0.414 18.566 1.00 73.88 115 THR A C 1
ATOM 894 O O . THR A 1 115 ? -1.828 -1.174 17.641 1.00 73.88 115 THR A O 1
ATOM 897 N N . LYS A 1 116 ? -1.826 0.890 18.524 1.00 76.00 116 LYS A N 1
ATOM 898 C CA . LYS A 1 116 ? -1.038 1.486 17.428 1.00 76.00 116 LYS A CA 1
ATOM 899 C C . LYS A 1 116 ? 0.292 0.758 17.199 1.00 76.00 116 LYS A C 1
ATOM 901 O O . LYS A 1 116 ? 0.763 0.682 16.068 1.00 76.00 116 LYS A O 1
ATOM 906 N N . SER A 1 117 ? 0.893 0.222 18.264 1.00 79.81 117 SER A N 1
ATOM 907 C CA . SER A 1 117 ? 2.124 -0.567 18.175 1.00 79.81 117 SER A CA 1
ATOM 908 C C . SER A 1 117 ? 1.890 -1.886 17.438 1.00 79.81 117 SER A C 1
ATOM 910 O O . SER A 1 117 ? 2.622 -2.187 16.498 1.00 79.81 117 SER A O 1
ATOM 912 N N . ASN A 1 118 ? 0.828 -2.613 17.799 1.00 81.25 118 ASN A N 1
ATOM 913 C CA . ASN A 1 118 ? 0.488 -3.905 17.198 1.00 81.25 118 ASN A CA 1
ATOM 914 C C . ASN A 1 118 ? 0.138 -3.759 15.709 1.00 81.25 118 ASN A C 1
ATOM 916 O O . ASN A 1 118 ? 0.617 -4.543 14.893 1.00 81.25 118 ASN A O 1
ATOM 920 N N . ILE A 1 119 ? -0.621 -2.723 15.323 1.00 81.12 119 ILE A N 1
ATOM 921 C CA . ILE A 1 119 ? -0.920 -2.464 13.901 1.00 81.12 119 ILE A CA 1
ATOM 922 C C . ILE A 1 119 ? 0.345 -2.106 13.123 1.00 81.12 119 ILE A C 1
ATOM 924 O O . ILE A 1 119 ? 0.536 -2.576 12.002 1.00 81.12 119 ILE A O 1
ATOM 928 N N . LYS A 1 120 ? 1.236 -1.300 13.706 1.00 82.44 120 LYS A N 1
ATOM 929 C CA . LYS A 1 120 ? 2.499 -0.947 13.055 1.00 82.44 120 LYS A CA 1
ATOM 930 C C . LYS A 1 120 ? 3.380 -2.177 12.835 1.00 82.44 120 LYS A C 1
ATOM 932 O O . LYS A 1 120 ? 3.965 -2.324 11.768 1.00 82.44 120 LYS A O 1
ATOM 937 N N . GLU A 1 121 ? 3.471 -3.064 13.820 1.00 82.12 121 GLU A N 1
ATOM 938 C CA . GLU A 1 121 ? 4.201 -4.328 13.694 1.00 82.12 121 GLU A CA 1
ATOM 939 C C . GLU A 1 121 ? 3.564 -5.258 12.653 1.00 82.12 121 GLU A C 1
ATOM 941 O O . GLU A 1 121 ? 4.259 -5.799 11.792 1.00 82.12 121 GLU A O 1
ATOM 946 N N . PHE A 1 122 ? 2.236 -5.354 12.644 1.00 83.00 122 PHE A N 1
ATOM 947 C CA . PHE A 1 122 ? 1.495 -6.082 11.620 1.00 83.00 122 PHE A CA 1
ATOM 948 C C . PHE A 1 122 ? 1.754 -5.530 10.207 1.00 83.00 122 PHE A C 1
ATOM 950 O O . PHE A 1 122 ? 2.028 -6.299 9.284 1.00 83.00 122 PHE A O 1
ATOM 957 N N . CYS A 1 123 ? 1.758 -4.206 10.034 1.00 85.56 123 CYS A N 1
ATOM 958 C CA . CYS A 1 123 ? 2.070 -3.573 8.751 1.00 85.56 123 CYS A CA 1
ATOM 959 C C . CYS A 1 123 ? 3.502 -3.873 8.305 1.00 85.56 123 CYS A C 1
ATOM 961 O O . CYS A 1 123 ? 3.705 -4.278 7.161 1.00 85.56 123 CYS A O 1
ATOM 963 N N . LYS A 1 124 ? 4.487 -3.797 9.208 1.00 88.44 124 LYS A N 1
ATOM 964 C CA . LYS A 1 124 ? 5.863 -4.221 8.901 1.00 88.44 124 LYS A CA 1
ATOM 965 C C . LYS A 1 124 ? 5.923 -5.667 8.419 1.00 88.44 124 LYS A C 1
ATOM 967 O O . LYS A 1 124 ? 6.646 -5.976 7.468 1.00 88.44 124 LYS A O 1
ATOM 972 N N . HIS A 1 125 ? 5.165 -6.564 9.050 1.00 84.56 125 HIS A N 1
ATOM 973 C CA . HIS A 1 125 ? 5.081 -7.951 8.607 1.00 84.56 125 HIS A CA 1
ATOM 974 C C . HIS A 1 125 ? 4.479 -8.072 7.206 1.00 84.56 125 HIS A C 1
ATOM 976 O O . HIS A 1 125 ? 5.043 -8.800 6.388 1.00 84.56 125 HIS A O 1
ATOM 982 N N . ILE A 1 126 ? 3.406 -7.336 6.894 1.00 87.31 126 ILE A N 1
ATOM 983 C CA . ILE A 1 126 ? 2.837 -7.284 5.537 1.00 87.31 126 ILE A CA 1
ATOM 984 C C . ILE A 1 126 ? 3.901 -6.842 4.530 1.00 87.31 126 ILE A C 1
ATOM 986 O O . ILE A 1 126 ? 4.132 -7.551 3.554 1.00 87.31 126 ILE A O 1
ATOM 990 N N . PHE A 1 127 ? 4.602 -5.733 4.776 1.00 91.69 127 PHE A N 1
ATOM 991 C CA . PHE A 1 127 ? 5.627 -5.228 3.854 1.00 91.69 127 PHE A CA 1
ATOM 992 C C . PHE A 1 127 ? 6.800 -6.191 3.693 1.00 91.69 127 PHE A C 1
ATOM 994 O O . PHE A 1 127 ? 7.281 -6.412 2.583 1.00 91.69 127 PHE A O 1
ATOM 1001 N N . THR A 1 128 ? 7.185 -6.880 4.766 1.00 90.75 128 THR A N 1
ATOM 1002 C CA . THR A 1 128 ? 8.163 -7.971 4.688 1.00 90.75 128 THR A CA 1
ATOM 1003 C C . THR A 1 128 ? 7.675 -9.084 3.748 1.00 90.75 128 THR A C 1
ATOM 1005 O O . THR A 1 128 ? 8.435 -9.567 2.905 1.00 90.75 128 THR A O 1
ATOM 1008 N N . LYS A 1 129 ? 6.395 -9.480 3.829 1.00 87.69 129 LYS A N 1
ATOM 1009 C CA . LYS A 1 129 ? 5.806 -10.469 2.907 1.00 87.69 129 LYS A CA 1
ATOM 1010 C C . LYS A 1 129 ? 5.706 -9.948 1.473 1.00 87.69 129 LYS A C 1
ATOM 1012 O O . LYS A 1 129 ? 5.981 -10.716 0.554 1.00 87.69 129 LYS A O 1
ATOM 1017 N N . LEU A 1 130 ? 5.381 -8.672 1.267 1.00 89.25 130 LEU A N 1
ATOM 1018 C CA . LEU A 1 130 ? 5.360 -8.042 -0.058 1.00 89.25 130 LEU A CA 1
ATOM 1019 C C . LEU A 1 130 ? 6.748 -8.043 -0.708 1.00 89.25 130 LEU A C 1
ATOM 1021 O O . LEU A 1 130 ? 6.876 -8.358 -1.890 1.00 89.25 130 LEU A O 1
ATOM 1025 N N . GLN A 1 131 ? 7.801 -7.788 0.069 1.00 90.06 131 GLN A N 1
ATOM 1026 C CA . GLN A 1 131 ? 9.180 -7.894 -0.405 1.00 90.06 131 GLN A CA 1
ATOM 1027 C C . GLN A 1 131 ? 9.552 -9.335 -0.771 1.00 90.06 131 GLN A C 1
ATOM 1029 O O . GLN A 1 131 ? 10.148 -9.572 -1.824 1.00 90.06 131 GLN A O 1
ATOM 1034 N N . TYR A 1 132 ? 9.150 -10.328 0.030 1.00 87.50 132 TYR A N 1
ATOM 1035 C CA . TYR A 1 132 ? 9.320 -11.730 -0.362 1.00 87.50 132 TYR A CA 1
ATOM 1036 C C . TYR A 1 132 ? 8.555 -12.071 -1.640 1.00 87.50 132 TYR A C 1
ATOM 1038 O O . TYR A 1 132 ? 9.127 -12.716 -2.513 1.00 87.50 132 TYR A O 1
ATOM 1046 N N . LEU A 1 133 ? 7.312 -11.608 -1.792 1.00 85.25 133 LEU A N 1
ATOM 1047 C CA . LEU A 1 133 ? 6.506 -11.817 -2.996 1.00 85.25 133 LEU A CA 1
ATOM 1048 C C . LEU A 1 133 ? 7.177 -11.212 -4.236 1.00 85.25 133 LEU A C 1
ATOM 1050 O O . LEU A 1 133 ? 7.298 -11.885 -5.261 1.00 85.25 133 LEU A O 1
ATOM 1054 N N . LYS A 1 134 ? 7.685 -9.981 -4.115 1.00 85.44 134 LYS A N 1
ATOM 1055 C CA . LYS A 1 134 ? 8.461 -9.301 -5.157 1.00 85.44 134 LYS A CA 1
ATOM 1056 C C . LYS A 1 134 ? 9.667 -10.135 -5.603 1.00 85.44 134 LYS A C 1
ATOM 1058 O O . LYS A 1 134 ? 9.966 -10.226 -6.794 1.00 85.44 134 LYS A O 1
ATOM 1063 N N . ASN A 1 135 ? 10.338 -10.781 -4.650 1.00 83.81 135 ASN A N 1
ATOM 1064 C CA . ASN A 1 135 ? 11.516 -11.616 -4.892 1.00 83.81 135 ASN A CA 1
ATOM 1065 C C . ASN A 1 135 ? 11.174 -13.038 -5.378 1.00 83.81 135 ASN A C 1
ATOM 1067 O O . ASN A 1 135 ? 11.944 -13.633 -6.132 1.00 83.81 135 ASN A O 1
ATOM 1071 N N . ALA A 1 136 ? 10.012 -13.578 -5.005 1.00 77.19 136 ALA A N 1
ATOM 1072 C CA . ALA A 1 136 ? 9.613 -14.957 -5.285 1.00 77.19 136 ALA A CA 1
ATOM 1073 C C . ALA A 1 136 ? 9.447 -15.254 -6.784 1.00 77.19 136 ALA A C 1
ATOM 1075 O O . ALA A 1 136 ? 9.643 -16.392 -7.213 1.00 77.19 136 ALA A O 1
ATOM 1076 N N . ARG A 1 137 ? 9.146 -14.240 -7.606 1.00 63.59 137 ARG A N 1
ATOM 1077 C CA . ARG A 1 137 ? 8.934 -14.394 -9.056 1.00 63.59 137 ARG A CA 1
ATOM 1078 C C . ARG A 1 137 ? 10.135 -15.017 -9.789 1.00 63.59 137 ARG A C 1
ATOM 1080 O O . ARG A 1 137 ? 9.929 -15.709 -10.781 1.00 63.59 137 ARG A O 1
ATOM 1087 N N . MET A 1 138 ? 11.353 -14.870 -9.258 1.00 55.16 138 MET A N 1
ATOM 1088 C CA . MET A 1 138 ? 12.571 -15.536 -9.753 1.00 55.16 138 MET A CA 1
ATOM 1089 C C . MET A 1 138 ? 12.489 -17.071 -9.718 1.00 55.16 138 MET A C 1
ATOM 1091 O O . MET A 1 138 ? 13.001 -17.743 -10.615 1.00 55.16 138 MET A O 1
ATOM 1095 N N . HIS A 1 139 ? 11.836 -17.638 -8.700 1.00 52.44 139 HIS A N 1
ATOM 1096 C CA . HIS A 1 139 ? 11.731 -19.090 -8.520 1.00 52.44 139 HIS A CA 1
ATOM 1097 C C . HIS A 1 139 ? 10.686 -19.729 -9.440 1.00 52.44 139 HIS A C 1
ATOM 1099 O O . HIS A 1 139 ? 10.770 -20.923 -9.715 1.00 52.44 139 HIS A O 1
ATOM 1105 N N . LEU A 1 140 ? 9.739 -18.938 -9.954 1.00 51.09 140 LEU A N 1
ATOM 1106 C CA . LEU A 1 140 ? 8.685 -19.404 -10.859 1.00 51.09 140 LEU A CA 1
ATOM 1107 C C . LEU A 1 140 ? 9.067 -19.264 -12.339 1.00 51.09 140 LEU A C 1
ATOM 1109 O O . LEU A 1 140 ? 8.591 -20.031 -13.166 1.00 51.09 140 LEU A O 1
ATOM 1113 N N . THR A 1 141 ? 9.974 -18.347 -12.691 1.00 49.75 141 THR A N 1
ATOM 1114 C CA . THR A 1 141 ? 10.518 -18.241 -14.060 1.00 49.75 141 THR A CA 1
ATOM 1115 C C . THR A 1 141 ? 11.534 -19.328 -14.414 1.00 49.75 141 THR A C 1
ATOM 1117 O O . THR A 1 141 ? 11.892 -19.449 -15.581 1.00 49.75 141 THR A O 1
ATOM 1120 N N . LYS A 1 142 ? 12.002 -20.107 -13.428 1.00 44.69 142 LYS A N 1
ATOM 1121 C CA . LYS A 1 142 ? 13.004 -21.169 -13.613 1.00 44.69 142 LYS A CA 1
ATOM 1122 C C . LYS A 1 142 ? 12.423 -22.488 -14.152 1.00 44.69 142 LYS A C 1
ATOM 1124 O O . LYS A 1 142 ? 13.195 -23.374 -14.491 1.00 44.69 142 LYS A O 1
ATOM 1129 N N . TYR A 1 143 ? 11.096 -22.599 -14.250 1.00 45.62 143 TYR A N 1
ATOM 1130 C CA . TYR A 1 143 ? 10.382 -23.732 -14.853 1.00 45.62 143 TYR A CA 1
ATOM 1131 C C . TYR A 1 143 ? 9.767 -23.332 -16.203 1.00 45.62 143 TYR A C 1
ATOM 1133 O O . TYR A 1 143 ? 8.551 -23.386 -16.382 1.00 45.62 143 TYR A O 1
ATOM 1141 N N . LYS A 1 144 ? 10.608 -22.857 -17.124 1.00 37.88 144 LYS A N 1
ATOM 1142 C CA . LYS A 1 144 ? 10.259 -22.711 -18.541 1.00 37.88 144 LYS A CA 1
ATOM 1143 C C . LYS A 1 144 ? 10.951 -23.789 -19.352 1.00 37.88 144 LYS A C 1
ATOM 1145 O O . LYS A 1 144 ? 12.128 -24.063 -19.033 1.00 37.88 144 LYS A O 1
#